Protein AF-A0A9E2YZN9-F1 (afdb_monomer_lite)

Radius of gyration: 17.0 Å; chains: 1; bounding box: 55×42×43 Å

Structure (mmCIF, N/CA/C/O backbone):
data_AF-A0A9E2YZN9-F1
#
_entry.id   AF-A0A9E2YZN9-F1
#
loop_
_atom_site.group_PDB
_atom_site.id
_atom_site.type_symbol
_atom_site.label_atom_id
_atom_site.label_alt_id
_atom_site.label_comp_id
_atom_site.label_asym_id
_atom_site.label_entity_id
_atom_site.label_seq_id
_atom_site.pdbx_PDB_ins_code
_atom_site.Cartn_x
_atom_site.Cartn_y
_atom_site.Cartn_z
_atom_site.occupancy
_atom_site.B_iso_or_equiv
_atom_site.auth_seq_id
_atom_site.auth_comp_id
_atom_site.auth_asym_id
_atom_site.auth_atom_id
_atom_site.pdbx_PDB_model_num
ATOM 1 N N . MET A 1 1 ? -18.393 22.600 5.096 1.00 36.03 1 MET A N 1
ATOM 2 C CA . MET A 1 1 ? -17.209 22.040 5.786 1.00 36.03 1 MET A CA 1
ATOM 3 C C . MET A 1 1 ? -16.579 21.022 4.845 1.00 36.03 1 MET A C 1
ATOM 5 O O . MET A 1 1 ? -17.160 19.967 4.646 1.00 36.03 1 MET A O 1
ATOM 9 N N . SER A 1 2 ? -15.498 21.392 4.151 1.00 37.88 2 SER A N 1
ATOM 10 C CA . SER A 1 2 ? -14.930 20.601 3.049 1.00 37.88 2 SER A CA 1
ATOM 11 C C . SER A 1 2 ? -13.826 19.683 3.579 1.00 37.88 2 SER A C 1
ATOM 13 O O . SER A 1 2 ? -12.729 20.144 3.877 1.00 37.88 2 SER A O 1
ATOM 15 N N . ALA A 1 3 ? -14.126 18.395 3.748 1.00 42.66 3 ALA A N 1
ATOM 16 C CA . ALA A 1 3 ? -13.189 17.370 4.215 1.00 42.66 3 ALA A CA 1
ATOM 17 C C . ALA A 1 3 ? -12.337 16.804 3.062 1.00 42.66 3 ALA A C 1
ATOM 19 O O . ALA A 1 3 ? -12.178 15.593 2.921 1.00 42.66 3 ALA A O 1
ATOM 20 N N . ALA A 1 4 ? -11.779 17.677 2.221 1.00 49.50 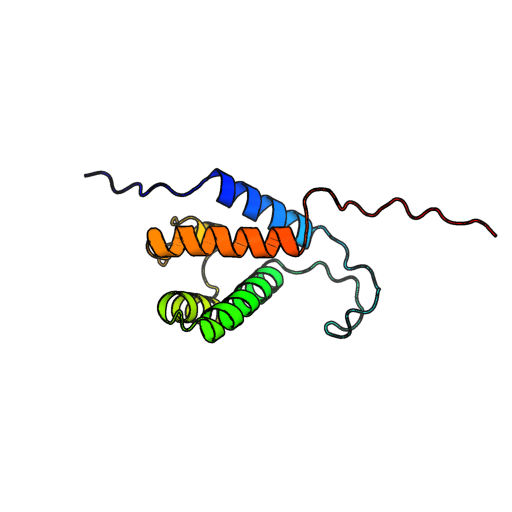4 ALA A N 1
ATOM 21 C CA . ALA A 1 4 ? -10.714 17.295 1.301 1.00 49.50 4 ALA A CA 1
ATOM 22 C C . ALA A 1 4 ? -9.411 17.217 2.107 1.00 49.50 4 ALA A C 1
ATOM 24 O O . ALA A 1 4 ? -8.592 18.130 2.089 1.00 49.50 4 ALA A O 1
ATOM 25 N 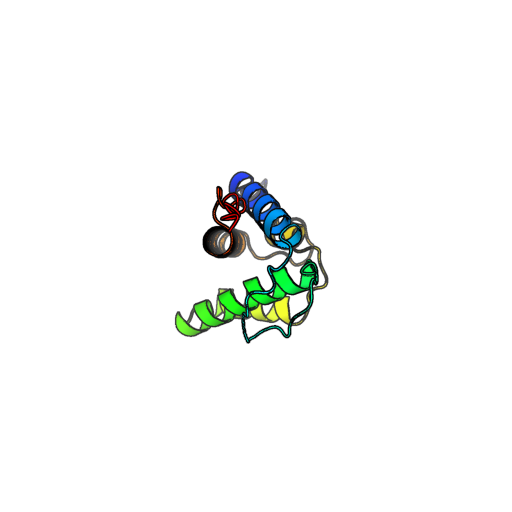N . ALA A 1 5 ? -9.271 16.161 2.911 1.00 55.03 5 ALA A N 1
ATOM 26 C CA . ALA A 1 5 ? -8.073 15.892 3.693 1.00 55.03 5 ALA A CA 1
ATOM 27 C C . ALA A 1 5 ? -6.917 15.500 2.757 1.00 55.03 5 ALA A C 1
ATOM 29 O O . ALA A 1 5 ? -6.675 14.318 2.511 1.00 55.03 5 ALA A O 1
ATOM 30 N N . ASP A 1 6 ? -6.293 16.538 2.200 1.00 67.62 6 ASP A N 1
ATOM 31 C CA . ASP A 1 6 ? -4.875 16.734 1.896 1.00 67.62 6 ASP A CA 1
ATOM 32 C C . ASP A 1 6 ? -4.061 15.437 1.792 1.00 67.62 6 ASP A C 1
ATOM 34 O O . ASP A 1 6 ? -3.314 15.039 2.695 1.00 67.62 6 ASP A O 1
ATOM 38 N N . ILE A 1 7 ? -4.278 14.718 0.694 1.00 73.62 7 ILE A N 1
ATOM 39 C CA . ILE A 1 7 ? -3.399 13.624 0.317 1.00 73.62 7 ILE A CA 1
ATOM 40 C C . ILE A 1 7 ? -2.120 14.212 -0.268 1.00 73.62 7 ILE A C 1
ATOM 42 O O . ILE A 1 7 ? -2.177 15.113 -1.102 1.00 73.62 7 ILE A O 1
ATOM 46 N N . ASP A 1 8 ? -0.970 13.679 0.142 1.00 87.38 8 ASP A N 1
ATOM 47 C CA . ASP A 1 8 ? 0.308 14.029 -0.470 1.00 87.38 8 ASP A CA 1
ATOM 48 C C . ASP A 1 8 ? 0.349 13.467 -1.902 1.00 87.38 8 ASP A C 1
ATOM 50 O O . ASP A 1 8 ? 0.731 12.321 -2.162 1.00 87.38 8 ASP A O 1
ATOM 54 N N . THR A 1 9 ? -0.124 14.278 -2.848 1.00 88.25 9 THR A N 1
ATOM 55 C CA . THR A 1 9 ? -0.198 13.918 -4.266 1.00 88.25 9 THR A CA 1
ATOM 56 C C . THR A 1 9 ? 1.179 13.671 -4.876 1.00 88.25 9 THR A C 1
ATOM 58 O O . THR A 1 9 ? 1.287 12.895 -5.829 1.00 88.25 9 THR A O 1
ATOM 61 N N . ASP A 1 10 ? 2.233 14.291 -4.335 1.00 92.06 10 ASP A N 1
ATOM 62 C CA . ASP A 1 10 ? 3.598 14.069 -4.806 1.00 92.06 10 ASP A CA 1
ATOM 63 C C . ASP A 1 10 ? 4.084 12.674 -4.411 1.00 92.06 10 ASP A C 1
ATOM 65 O O . ASP A 1 10 ? 4.505 11.895 -5.274 1.00 92.06 10 ASP A O 1
ATOM 69 N N . ALA A 1 11 ? 3.930 12.319 -3.134 1.00 91.25 11 ALA A N 1
ATOM 70 C CA . ALA A 1 11 ? 4.264 10.992 -2.635 1.00 91.25 11 ALA A CA 1
ATOM 71 C C . ALA A 1 11 ? 3.472 9.899 -3.368 1.00 91.25 11 ALA A C 1
ATOM 73 O O . ALA A 1 11 ? 4.050 8.893 -3.786 1.00 91.25 11 ALA A O 1
ATOM 74 N N . LEU A 1 12 ? 2.175 10.111 -3.624 1.00 92.75 12 LEU A N 1
ATOM 75 C CA . LEU A 1 12 ? 1.345 9.161 -4.375 1.00 92.75 12 LEU A CA 1
ATOM 76 C C . LEU A 1 12 ? 1.836 8.978 -5.820 1.00 92.75 12 LEU A C 1
ATOM 78 O O . LEU A 1 12 ? 1.906 7.855 -6.330 1.00 92.75 12 LEU A O 1
ATOM 82 N N . ARG A 1 13 ? 2.226 10.070 -6.485 1.00 93.69 13 ARG A N 1
ATOM 83 C CA . ARG A 1 13 ? 2.789 10.041 -7.842 1.00 93.69 13 ARG A CA 1
ATOM 84 C C . ARG A 1 13 ? 4.131 9.306 -7.882 1.00 93.69 13 ARG A C 1
ATOM 86 O O . ARG A 1 13 ? 4.362 8.517 -8.804 1.00 93.69 13 ARG A O 1
ATOM 93 N N . ARG A 1 14 ? 5.000 9.534 -6.893 1.00 93.38 14 ARG A N 1
ATOM 94 C CA . ARG A 1 14 ? 6.294 8.845 -6.749 1.00 93.38 14 ARG A CA 1
ATOM 95 C C . ARG A 1 14 ? 6.112 7.355 -6.489 1.00 93.38 14 ARG A C 1
ATOM 97 O O . ARG A 1 14 ? 6.758 6.555 -7.167 1.00 93.38 14 ARG A O 1
ATOM 104 N N . LEU A 1 15 ? 5.177 6.987 -5.612 1.00 93.19 15 LEU A N 1
ATOM 105 C CA . LEU A 1 15 ? 4.813 5.595 -5.353 1.00 93.19 15 LEU A CA 1
ATOM 106 C C . LEU A 1 15 ? 4.352 4.912 -6.647 1.00 93.19 15 LEU A C 1
ATOM 108 O O . LEU A 1 15 ? 4.892 3.876 -7.029 1.00 93.19 15 LEU A O 1
ATOM 112 N N . ALA A 1 16 ? 3.424 5.530 -7.384 1.00 92.31 16 ALA A N 1
ATOM 113 C CA . ALA A 1 16 ? 2.940 5.000 -8.658 1.00 92.31 16 ALA A CA 1
ATOM 114 C C . ALA A 1 16 ? 4.067 4.816 -9.692 1.00 92.31 16 ALA A C 1
ATOM 116 O O . ALA A 1 16 ? 4.094 3.823 -10.421 1.00 92.31 16 ALA A O 1
ATOM 117 N N . ALA A 1 17 ? 5.014 5.756 -9.762 1.00 90.88 17 ALA A N 1
ATOM 118 C CA . ALA A 1 17 ? 6.180 5.631 -10.631 1.00 90.88 17 ALA A CA 1
ATOM 119 C C . ALA A 1 17 ? 7.108 4.487 -10.194 1.00 90.88 17 ALA A C 1
ATOM 121 O O . ALA A 1 17 ? 7.580 3.739 -11.049 1.00 90.88 17 ALA A O 1
ATOM 122 N N . GLY A 1 18 ? 7.345 4.321 -8.892 1.00 88.75 18 GLY A N 1
ATOM 123 C CA . GLY A 1 18 ? 8.155 3.232 -8.348 1.00 88.75 18 GLY A CA 1
ATOM 124 C C . GLY A 1 18 ? 7.549 1.850 -8.592 1.00 88.75 18 GLY A C 1
ATOM 125 O O . GLY A 1 18 ? 8.249 0.962 -9.075 1.00 88.75 18 GLY A O 1
ATOM 126 N N . LEU A 1 19 ? 6.236 1.694 -8.401 1.00 88.50 19 LEU A N 1
ATOM 127 C CA . LEU A 1 19 ? 5.515 0.463 -8.748 1.00 88.50 19 LEU A CA 1
ATOM 128 C C . LEU A 1 19 ? 5.683 0.110 -10.232 1.00 88.50 19 LEU A C 1
ATOM 130 O O . LEU A 1 19 ? 6.004 -1.030 -10.562 1.00 88.50 19 LEU A O 1
ATOM 134 N N . ARG A 1 20 ? 5.540 1.092 -11.136 1.00 88.56 20 ARG A N 1
ATOM 135 C CA . ARG A 1 20 ? 5.771 0.878 -12.575 1.00 88.56 20 ARG A CA 1
ATOM 136 C C . ARG A 1 20 ? 7.204 0.440 -12.876 1.00 88.56 20 ARG A C 1
ATOM 138 O O . ARG A 1 20 ? 7.391 -0.430 -13.719 1.00 88.56 20 ARG A O 1
ATOM 145 N N . ARG A 1 21 ? 8.209 0.999 -12.190 1.00 85.44 21 ARG A N 1
ATOM 146 C CA . ARG A 1 21 ? 9.611 0.570 -12.352 1.00 85.44 21 ARG A CA 1
ATOM 147 C C . ARG A 1 21 ? 9.810 -0.881 -11.922 1.00 85.44 21 ARG A C 1
ATOM 149 O O . ARG A 1 21 ? 10.436 -1.636 -12.656 1.00 85.44 21 ARG A O 1
ATOM 156 N N . MET A 1 22 ? 9.239 -1.287 -10.790 1.00 82.81 22 MET A N 1
ATOM 157 C CA . MET A 1 22 ? 9.327 -2.674 -10.320 1.00 82.81 22 MET A CA 1
ATOM 158 C C . MET A 1 22 ? 8.626 -3.658 -11.267 1.00 82.81 22 MET A C 1
ATOM 160 O O . MET A 1 22 ? 9.153 -4.735 -11.516 1.00 82.81 22 MET A O 1
ATOM 164 N N . GLN A 1 23 ? 7.494 -3.272 -11.866 1.00 81.88 23 GLN A N 1
ATOM 165 C CA . GLN A 1 23 ? 6.808 -4.079 -12.890 1.00 81.88 23 GLN A CA 1
ATOM 166 C C . GLN A 1 23 ? 7.585 -4.163 -14.210 1.00 81.88 23 GLN A C 1
ATOM 168 O O . GLN A 1 23 ? 7.507 -5.165 -14.922 1.00 81.88 23 GLN A O 1
ATOM 173 N N . ALA A 1 24 ? 8.298 -3.092 -14.566 1.00 75.62 24 ALA A N 1
ATOM 174 C CA . ALA A 1 24 ? 9.067 -3.003 -15.802 1.00 75.62 24 ALA A CA 1
ATOM 175 C C . ALA A 1 24 ? 10.428 -3.707 -15.716 1.00 75.62 24 ALA A C 1
ATOM 177 O O . ALA A 1 24 ? 11.005 -4.019 -16.758 1.00 75.62 24 ALA A O 1
ATOM 178 N N . ARG A 1 25 ? 10.947 -3.958 -14.506 1.00 67.00 25 ARG A N 1
ATOM 179 C CA . ARG A 1 25 ? 12.218 -4.657 -14.312 1.00 67.00 25 ARG A CA 1
ATOM 180 C C . ARG A 1 25 ? 12.079 -6.124 -14.742 1.00 67.00 25 ARG A C 1
ATOM 182 O O . ARG A 1 25 ? 11.307 -6.861 -14.127 1.00 67.00 25 ARG A O 1
ATOM 189 N N . PRO A 1 26 ? 12.826 -6.588 -15.762 1.00 54.41 26 PRO A N 1
ATOM 190 C CA . PRO A 1 26 ? 13.027 -8.016 -15.928 1.00 54.41 26 PRO A CA 1
ATOM 191 C C . PRO A 1 26 ? 13.775 -8.499 -14.684 1.00 54.41 26 PRO A C 1
ATOM 193 O O . PRO A 1 26 ? 14.836 -7.964 -14.356 1.00 54.41 26 PRO A O 1
ATOM 196 N N . LEU A 1 27 ? 13.203 -9.463 -13.958 1.00 56.91 27 LEU A N 1
ATOM 197 C CA . LEU A 1 27 ? 13.913 -10.147 -12.883 1.00 56.91 27 LEU A CA 1
ATOM 198 C C . LEU A 1 27 ? 15.164 -10.769 -13.512 1.00 56.91 27 LEU A C 1
ATOM 200 O O . LEU A 1 27 ? 15.068 -11.738 -14.265 1.00 56.91 27 LEU A O 1
ATOM 204 N N . HIS A 1 28 ? 16.331 -10.159 -13.289 1.00 45.97 28 HIS A N 1
ATOM 205 C CA . HIS A 1 28 ? 17.589 -10.756 -13.711 1.00 45.97 28 HIS A CA 1
ATOM 206 C C . HIS A 1 28 ? 17.690 -12.120 -13.027 1.00 45.97 28 HIS A C 1
ATOM 208 O O . HIS A 1 28 ? 17.498 -12.218 -11.816 1.00 45.97 28 HIS A O 1
ATOM 214 N N . GLY A 1 29 ? 17.973 -13.160 -13.816 1.00 43.53 29 GLY A N 1
ATOM 215 C CA . GLY A 1 29 ? 18.197 -14.537 -13.371 1.00 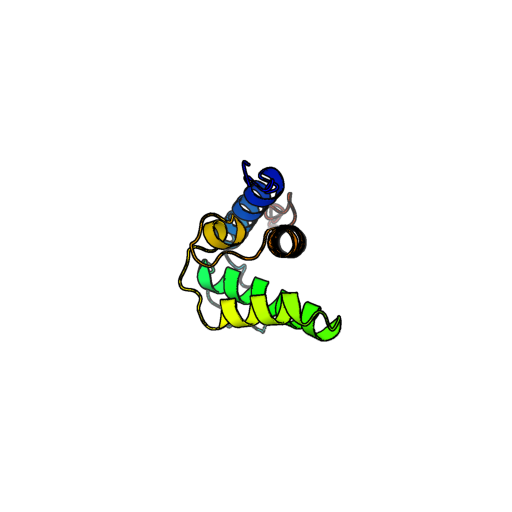43.53 29 GLY A CA 1
ATOM 216 C C . GLY A 1 29 ? 19.471 -14.697 -12.538 1.00 43.53 29 GLY A C 1
ATOM 217 O O . GLY A 1 29 ? 20.333 -15.500 -12.867 1.00 43.53 29 GLY A O 1
ATOM 218 N N . LEU A 1 30 ? 19.589 -13.924 -11.463 1.00 40.09 30 LEU A N 1
ATOM 219 C CA . LEU A 1 30 ? 20.576 -14.062 -10.406 1.00 40.09 30 LEU A CA 1
ATOM 220 C C . LEU A 1 30 ? 19.815 -14.352 -9.113 1.00 40.09 30 LEU A C 1
ATOM 222 O O . LEU A 1 30 ? 19.543 -13.467 -8.313 1.00 40.09 30 LEU A O 1
ATOM 226 N N . GLY A 1 31 ? 19.415 -15.618 -8.979 1.00 42.56 31 GLY A N 1
ATOM 227 C CA . GLY A 1 31 ? 19.356 -16.352 -7.716 1.00 42.56 31 GLY A CA 1
ATOM 228 C C . GLY A 1 31 ? 18.913 -15.619 -6.447 1.00 42.56 31 GLY A C 1
ATOM 229 O O . GLY A 1 31 ? 19.556 -15.798 -5.418 1.00 42.56 31 GLY A O 1
ATOM 230 N N . CYS A 1 32 ? 17.800 -14.880 -6.448 1.00 42.97 32 CYS A N 1
ATOM 231 C CA . CYS A 1 32 ? 17.029 -14.801 -5.208 1.00 42.97 32 CYS A CA 1
ATOM 232 C C . CYS A 1 32 ? 16.412 -16.187 -5.003 1.00 42.97 32 CYS A C 1
ATOM 234 O O . CYS A 1 32 ? 15.498 -16.571 -5.731 1.00 42.97 32 CYS A O 1
ATOM 236 N N . SER A 1 33 ? 16.943 -16.961 -4.051 1.00 44.06 33 SER A N 1
ATOM 237 C CA . SER A 1 33 ? 16.489 -18.333 -3.772 1.00 44.06 33 SER A CA 1
ATOM 238 C C . SER A 1 33 ? 15.005 -18.421 -3.391 1.00 44.06 33 SER A C 1
ATOM 240 O O . SER A 1 33 ? 14.439 -19.510 -3.407 1.00 44.06 33 SER A O 1
ATOM 242 N N . CYS A 1 34 ? 14.360 -17.289 -3.098 1.00 51.28 34 CYS A N 1
ATOM 243 C CA . CYS A 1 34 ? 12.947 -17.216 -2.743 1.00 51.28 34 CYS A CA 1
ATOM 244 C C . CYS A 1 34 ? 12.000 -17.465 -3.930 1.00 51.28 34 CYS A C 1
ATOM 246 O O . CYS A 1 34 ? 10.886 -17.934 -3.720 1.00 51.28 34 CYS A O 1
ATOM 248 N N . CYS A 1 35 ? 12.417 -17.182 -5.170 1.00 42.06 35 CYS A N 1
ATOM 249 C CA . CYS A 1 35 ? 11.525 -17.219 -6.331 1.00 42.06 35 CYS A CA 1
ATOM 250 C C . CYS A 1 35 ? 12.189 -17.983 -7.479 1.00 42.06 35 CYS A C 1
ATOM 252 O O . CYS A 1 35 ? 12.952 -17.409 -8.255 1.00 42.06 35 CYS A O 1
ATOM 254 N N . GLY A 1 36 ? 11.911 -19.289 -7.553 1.00 41.69 36 GLY A N 1
ATOM 255 C CA . GLY A 1 36 ? 12.409 -20.210 -8.578 1.00 41.69 36 GLY A CA 1
ATOM 256 C C . GLY A 1 36 ? 12.466 -19.589 -9.978 1.00 41.69 36 GLY A C 1
ATOM 257 O O . GLY A 1 36 ? 11.518 -18.951 -10.436 1.00 41.69 36 GLY A O 1
ATOM 258 N N . GLY A 1 37 ? 13.621 -19.756 -10.624 1.00 40.06 37 GLY A N 1
ATOM 259 C CA . GLY A 1 37 ? 14.025 -19.048 -11.833 1.00 40.06 37 GLY A CA 1
ATOM 260 C C . GLY A 1 37 ? 13.003 -19.091 -12.968 1.00 40.06 37 GLY A C 1
ATOM 261 O O . GLY A 1 37 ? 12.722 -20.136 -13.547 1.00 40.06 37 GLY A O 1
ATOM 262 N N . GLY A 1 38 ? 12.525 -17.908 -13.334 1.00 42.09 38 GLY A N 1
ATOM 263 C CA . GLY A 1 38 ? 11.795 -17.637 -14.561 1.00 42.09 38 GLY A CA 1
ATOM 264 C C . GLY A 1 38 ? 11.781 -16.133 -14.818 1.00 42.09 38 GLY A C 1
ATOM 265 O O . GLY A 1 38 ? 11.680 -15.341 -13.883 1.00 42.09 38 GLY A O 1
ATOM 266 N N . LEU A 1 39 ? 11.882 -15.725 -16.085 1.00 47.62 39 LEU A N 1
ATOM 267 C CA . LEU A 1 39 ? 11.699 -14.335 -16.519 1.00 47.62 39 LEU A CA 1
ATOM 268 C C . LEU A 1 39 ? 10.215 -13.957 -16.403 1.00 47.62 39 LEU A C 1
ATOM 270 O O . LEU A 1 39 ? 9.506 -13.833 -17.400 1.00 47.62 39 LEU A O 1
ATOM 274 N N . VAL A 1 40 ? 9.714 -13.824 -15.179 1.00 51.97 40 VAL A N 1
ATOM 275 C CA . VAL A 1 40 ? 8.324 -13.450 -14.927 1.00 51.97 40 VAL A CA 1
ATOM 276 C C . VAL A 1 40 ? 8.297 -11.967 -14.595 1.00 51.97 40 VAL A C 1
ATOM 278 O O . VAL A 1 40 ? 8.883 -11.525 -13.611 1.00 51.97 40 VAL A O 1
ATOM 281 N N . ARG A 1 41 ? 7.613 -11.171 -15.425 1.00 58.53 41 ARG A N 1
ATOM 282 C CA . ARG A 1 41 ? 7.238 -9.809 -15.030 1.00 58.53 41 ARG A CA 1
ATOM 283 C C . ARG A 1 41 ? 6.388 -9.912 -13.767 1.00 58.53 41 ARG A C 1
ATOM 285 O O . ARG A 1 41 ? 5.356 -10.587 -13.786 1.00 58.53 41 ARG A O 1
ATOM 292 N N . LEU A 1 42 ? 6.811 -9.257 -12.689 1.00 66.88 42 LEU A N 1
ATOM 293 C CA . LEU A 1 42 ? 6.058 -9.244 -11.440 1.00 66.88 42 LEU A CA 1
ATOM 294 C C . LEU A 1 42 ? 4.667 -8.653 -11.691 1.00 66.88 42 LEU A C 1
ATOM 296 O O . LEU A 1 42 ? 4.525 -7.531 -12.186 1.00 66.88 42 LEU A O 1
ATOM 300 N N 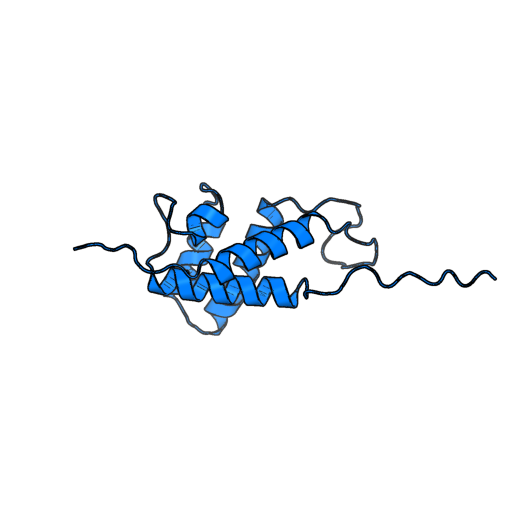. ARG A 1 43 ? 3.624 -9.426 -11.376 1.00 79.56 43 ARG A N 1
ATOM 301 C CA . ARG A 1 43 ? 2.241 -8.951 -11.476 1.00 79.56 43 ARG A CA 1
ATOM 302 C C . ARG A 1 43 ? 2.024 -7.861 -10.430 1.00 79.56 43 ARG A C 1
ATOM 304 O O . ARG A 1 43 ? 2.526 -7.966 -9.316 1.00 79.56 43 ARG A O 1
ATOM 311 N N . ALA A 1 44 ? 1.229 -6.845 -10.766 1.00 80.69 44 ALA A N 1
ATOM 312 C CA . ALA A 1 44 ? 0.930 -5.737 -9.856 1.00 80.69 44 ALA A CA 1
ATOM 313 C C . ALA A 1 44 ? 0.422 -6.211 -8.481 1.00 80.69 44 ALA A C 1
ATOM 315 O O . ALA A 1 44 ? 0.856 -5.686 -7.464 1.00 80.69 44 ALA A O 1
ATOM 316 N N . ALA A 1 45 ? -0.428 -7.243 -8.468 1.00 84.62 45 ALA A N 1
ATOM 317 C CA . ALA A 1 45 ? -0.950 -7.852 -7.245 1.00 84.62 45 ALA A CA 1
ATOM 318 C C . ALA A 1 45 ? 0.136 -8.527 -6.386 1.00 84.62 45 ALA A C 1
ATOM 320 O O . ALA A 1 45 ? 0.052 -8.482 -5.167 1.00 84.62 45 ALA A O 1
ATOM 321 N N . THR A 1 46 ? 1.166 -9.118 -7.003 1.00 86.00 46 THR A N 1
ATOM 322 C CA . THR A 1 46 ? 2.297 -9.716 -6.273 1.00 86.00 46 THR A CA 1
ATOM 323 C C . THR A 1 46 ? 3.122 -8.632 -5.591 1.00 86.00 46 THR A C 1
ATOM 325 O O . THR A 1 46 ? 3.382 -8.725 -4.404 1.00 86.00 46 THR A O 1
ATOM 328 N N . ILE A 1 47 ? 3.445 -7.555 -6.313 1.00 87.19 47 ILE A N 1
ATOM 329 C CA . ILE A 1 47 ? 4.192 -6.417 -5.754 1.00 87.19 47 ILE A CA 1
ATOM 330 C C . ILE A 1 47 ? 3.422 -5.772 -4.600 1.00 87.19 47 ILE A C 1
ATOM 332 O O . ILE A 1 47 ? 4.010 -5.414 -3.586 1.00 87.19 47 ILE A O 1
ATOM 336 N N . GLU A 1 48 ? 2.109 -5.603 -4.758 1.00 90.56 48 GLU A N 1
ATOM 337 C CA . GLU A 1 48 ? 1.253 -5.109 -3.684 1.00 90.56 48 GLU A CA 1
ATOM 338 C C . GLU A 1 48 ? 1.318 -6.019 -2.452 1.00 90.56 48 GLU A C 1
ATOM 340 O O . GLU A 1 48 ? 1.576 -5.523 -1.357 1.00 90.56 48 GLU A O 1
ATOM 345 N N . ALA A 1 49 ? 1.120 -7.328 -2.630 1.00 90.69 49 ALA A N 1
ATOM 346 C CA . ALA A 1 49 ? 1.153 -8.289 -1.533 1.00 90.69 49 ALA A CA 1
ATOM 347 C C . ALA A 1 49 ? 2.519 -8.314 -0.832 1.00 90.69 49 ALA A C 1
ATOM 349 O O . ALA A 1 49 ? 2.564 -8.303 0.393 1.00 90.69 49 ALA A O 1
ATOM 350 N N . ASP A 1 50 ? 3.621 -8.264 -1.584 1.00 90.44 50 ASP A N 1
ATOM 351 C CA . ASP A 1 50 ? 4.977 -8.247 -1.028 1.00 90.44 50 ASP A CA 1
ATOM 352 C C . ASP A 1 50 ? 5.236 -6.975 -0.204 1.00 90.44 50 ASP A C 1
ATOM 354 O O . ASP A 1 50 ? 5.764 -7.038 0.908 1.00 90.44 50 ASP A O 1
ATOM 358 N N . LEU A 1 51 ? 4.834 -5.806 -0.720 1.00 91.56 51 LEU A N 1
ATOM 359 C CA . LEU A 1 51 ? 4.978 -4.534 -0.007 1.00 91.56 51 LEU A CA 1
ATOM 360 C C . LEU A 1 51 ? 4.141 -4.504 1.272 1.00 91.56 51 LEU A C 1
ATOM 362 O O . LEU A 1 51 ? 4.623 -4.059 2.312 1.00 91.56 51 LEU A O 1
ATOM 366 N N . LEU A 1 52 ? 2.893 -4.965 1.198 1.00 94.38 52 LEU A N 1
ATOM 367 C CA . LEU A 1 52 ? 2.007 -5.025 2.353 1.00 94.38 52 LEU A CA 1
ATOM 368 C C . LEU A 1 52 ? 2.496 -6.057 3.374 1.00 94.38 52 LEU A C 1
ATOM 370 O O . LEU A 1 52 ? 2.545 -5.735 4.553 1.00 94.38 52 LEU A O 1
ATOM 374 N N . GLY A 1 53 ? 2.953 -7.236 2.949 1.00 93.25 53 GLY A N 1
ATOM 375 C CA . GLY A 1 53 ? 3.517 -8.250 3.843 1.00 93.25 53 GLY A CA 1
ATOM 376 C C . GLY A 1 53 ? 4.760 -7.755 4.587 1.00 93.25 53 GLY A C 1
ATOM 377 O O . GLY A 1 53 ? 4.887 -7.958 5.794 1.00 93.25 53 GLY A O 1
ATOM 378 N N . LEU A 1 54 ? 5.643 -7.014 3.905 1.00 92.88 54 LEU A N 1
ATOM 379 C CA . LEU A 1 54 ? 6.785 -6.354 4.546 1.00 92.88 54 LEU A CA 1
ATOM 380 C C . LEU A 1 54 ? 6.341 -5.354 5.626 1.00 92.88 54 LEU A C 1
ATOM 382 O O . LEU A 1 54 ? 6.951 -5.276 6.694 1.00 92.88 54 LEU A O 1
ATOM 386 N N . LEU A 1 55 ? 5.303 -4.562 5.347 1.00 94.38 55 LEU A N 1
ATOM 387 C CA . LEU A 1 55 ? 4.784 -3.589 6.305 1.00 94.38 55 LEU A CA 1
ATOM 388 C C . LEU A 1 55 ? 4.038 -4.254 7.466 1.00 94.38 55 LEU A C 1
ATOM 390 O O . LEU A 1 55 ? 4.211 -3.807 8.594 1.00 94.38 55 LEU A O 1
ATOM 394 N N . ALA A 1 56 ? 3.285 -5.330 7.228 1.00 94.12 56 ALA A N 1
ATOM 395 C CA . ALA A 1 56 ? 2.619 -6.104 8.275 1.00 94.12 56 ALA A CA 1
ATOM 396 C C . ALA A 1 56 ? 3.629 -6.633 9.301 1.00 94.12 56 ALA A C 1
ATOM 398 O O . ALA A 1 56 ? 3.470 -6.398 10.497 1.00 94.12 56 ALA A O 1
ATOM 399 N N . LEU A 1 57 ? 4.730 -7.231 8.825 1.00 92.19 57 LEU A N 1
ATOM 400 C CA . LEU A 1 57 ? 5.841 -7.669 9.675 1.00 92.19 57 LEU A CA 1
ATOM 401 C C . LEU A 1 57 ? 6.398 -6.510 10.515 1.00 92.19 57 LEU A C 1
ATOM 403 O O . LEU A 1 57 ? 6.473 -6.610 11.738 1.00 92.19 57 LEU A O 1
ATOM 407 N N . ARG A 1 58 ? 6.711 -5.376 9.875 1.00 93.88 58 ARG A N 1
ATOM 408 C CA . ARG A 1 58 ? 7.257 -4.192 10.558 1.00 93.88 58 ARG A CA 1
ATOM 409 C C . ARG A 1 58 ? 6.298 -3.620 11.605 1.00 93.88 58 ARG A C 1
ATOM 411 O O . ARG A 1 58 ? 6.732 -3.246 12.692 1.00 93.88 58 ARG A O 1
ATOM 418 N N . TYR A 1 59 ? 5.013 -3.501 11.282 1.00 95.25 59 TYR A N 1
ATOM 419 C CA . TYR A 1 59 ? 4.013 -2.966 12.206 1.00 95.25 59 TYR A CA 1
ATOM 420 C C . TYR A 1 59 ? 3.732 -3.936 13.357 1.00 95.25 59 TYR A C 1
ATOM 422 O O . TYR A 1 59 ? 3.536 -3.489 14.487 1.00 95.25 59 TYR A O 1
ATOM 430 N N . GLY A 1 60 ? 3.789 -5.247 13.102 1.00 91.50 60 GLY A N 1
ATOM 431 C CA . GLY A 1 60 ? 3.741 -6.279 14.133 1.00 91.50 60 GLY A CA 1
ATOM 432 C C . GLY A 1 60 ? 4.893 -6.168 15.131 1.00 91.50 60 GLY A C 1
ATOM 433 O O . GLY A 1 60 ? 4.650 -6.146 16.335 1.00 91.50 60 GLY A O 1
ATOM 434 N N . GLU A 1 61 ? 6.128 -6.017 14.649 1.00 91.75 61 GLU A N 1
ATOM 435 C CA . GLU A 1 61 ? 7.318 -5.826 15.493 1.00 91.75 61 GLU A CA 1
ATOM 436 C C . GLU A 1 61 ? 7.276 -4.517 16.296 1.00 91.75 61 GLU A C 1
ATOM 438 O O . GLU A 1 61 ? 7.676 -4.483 17.458 1.00 91.75 61 GLU A O 1
ATOM 443 N N . ALA A 1 62 ? 6.761 -3.442 15.695 1.00 86.88 62 ALA A N 1
ATOM 444 C CA . ALA A 1 62 ? 6.616 -2.138 16.341 1.00 86.88 62 ALA A CA 1
ATOM 445 C C . ALA A 1 62 ? 5.405 -2.039 17.293 1.00 86.88 62 ALA A C 1
ATOM 447 O O . ALA A 1 62 ? 5.204 -0.989 17.903 1.00 86.88 62 ALA A O 1
ATOM 448 N N . ALA A 1 63 ? 4.597 -3.101 17.410 1.00 88.75 63 ALA A N 1
ATOM 449 C CA . ALA A 1 63 ? 3.331 -3.129 18.145 1.00 88.75 63 ALA A CA 1
ATOM 450 C C . ALA A 1 63 ? 2.308 -2.054 17.703 1.00 88.75 63 ALA A C 1
ATOM 452 O O . ALA A 1 63 ? 1.452 -1.640 18.488 1.00 88.75 63 ALA A O 1
ATOM 453 N N . ASP A 1 64 ? 2.351 -1.624 16.436 1.00 91.06 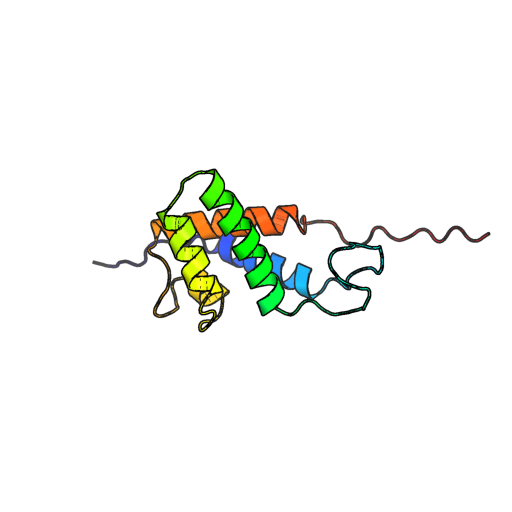64 ASP A N 1
ATOM 454 C CA . ASP A 1 64 ? 1.357 -0.716 15.850 1.00 91.06 64 ASP A CA 1
ATOM 455 C C . ASP A 1 64 ? 0.145 -1.516 15.353 1.00 91.06 64 ASP A C 1
ATOM 457 O O . ASP A 1 64 ? 0.019 -1.859 14.176 1.00 91.06 64 ASP A O 1
ATOM 461 N N . SER A 1 65 ? -0.748 -1.857 16.284 1.00 91.06 65 SER A N 1
ATOM 462 C CA . SER A 1 65 ? -1.900 -2.727 16.018 1.00 91.06 65 SER A CA 1
ATOM 463 C C . SER A 1 65 ? -2.891 -2.151 15.003 1.00 91.06 65 SER A C 1
ATOM 465 O O . SER A 1 65 ? -3.573 -2.912 14.319 1.00 91.06 65 SER A O 1
ATOM 467 N N . VAL A 1 66 ? -2.959 -0.823 14.872 1.00 94.31 66 VAL A N 1
ATOM 468 C CA . VAL A 1 66 ? -3.906 -0.151 13.975 1.00 94.31 66 VAL A CA 1
ATOM 469 C C . VAL A 1 66 ? -3.444 -0.255 12.524 1.00 94.31 66 VAL A C 1
ATOM 471 O O . VAL A 1 66 ? -4.227 -0.662 11.666 1.00 94.31 66 VAL A O 1
ATOM 474 N N . LEU A 1 67 ? -2.184 0.086 12.229 1.00 93.69 67 LEU A N 1
ATOM 475 C CA . LEU A 1 67 ? -1.651 -0.063 10.871 1.00 93.69 67 LEU A CA 1
ATOM 476 C C . LEU A 1 67 ? -1.455 -1.534 10.499 1.00 93.69 67 LEU A C 1
ATOM 478 O O . LEU A 1 67 ? -1.715 -1.899 9.354 1.00 93.69 67 LEU A O 1
ATOM 482 N N . HIS A 1 68 ? -1.068 -2.377 11.459 1.00 95.12 68 HIS A N 1
ATOM 483 C CA . HIS A 1 68 ? -0.974 -3.818 11.249 1.00 95.12 68 HIS A CA 1
ATOM 484 C C . HIS A 1 68 ? -2.333 -4.406 10.836 1.00 95.12 68 HIS A C 1
ATOM 486 O O . HIS A 1 68 ? -2.424 -5.014 9.771 1.00 95.12 68 HIS A O 1
ATOM 492 N N . GLY A 1 69 ? -3.403 -4.154 11.601 1.00 93.50 69 GLY A N 1
ATOM 493 C CA . GLY A 1 69 ? -4.743 -4.649 11.268 1.00 93.50 69 GLY A CA 1
ATOM 494 C C . GLY A 1 69 ? -5.230 -4.167 9.900 1.00 93.50 69 GLY A C 1
ATOM 495 O O . GLY A 1 69 ? -5.720 -4.956 9.100 1.00 93.50 69 GLY A O 1
ATOM 496 N N . LEU A 1 70 ? -5.002 -2.891 9.581 1.00 93.62 70 LEU A N 1
ATOM 497 C CA . LEU A 1 70 ? -5.382 -2.315 8.291 1.00 93.62 70 LEU A CA 1
ATOM 498 C C . LEU A 1 70 ? -4.668 -2.976 7.096 1.00 93.62 70 LEU A C 1
ATOM 500 O O . LEU A 1 70 ? -5.265 -3.169 6.035 1.00 93.62 70 LEU A O 1
ATOM 504 N N . VAL A 1 71 ? -3.383 -3.300 7.246 1.00 94.38 71 VAL A N 1
ATOM 505 C CA . VAL A 1 71 ? -2.601 -3.977 6.203 1.00 94.38 71 VAL A CA 1
ATOM 506 C C . VAL A 1 71 ? -3.026 -5.438 6.051 1.00 94.38 71 VAL A C 1
ATOM 508 O O . VAL A 1 71 ? -3.200 -5.894 4.921 1.00 94.38 71 VAL A O 1
ATOM 511 N N . GLU A 1 72 ? -3.252 -6.150 7.154 1.00 94.44 72 GLU A N 1
ATOM 512 C CA . GLU A 1 72 ? -3.732 -7.540 7.151 1.00 94.44 72 GLU A CA 1
ATOM 513 C C . GLU A 1 72 ? -5.123 -7.666 6.516 1.00 94.44 72 GLU A C 1
ATOM 515 O O . GLU A 1 72 ? -5.345 -8.517 5.653 1.00 94.44 72 GLU A O 1
ATOM 520 N N . GLU A 1 73 ? -6.048 -6.761 6.843 1.00 92.94 73 GLU A N 1
ATOM 5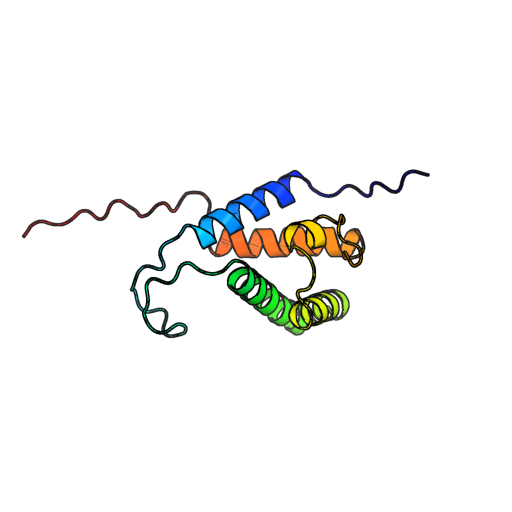21 C CA . GLU A 1 73 ? -7.366 -6.698 6.199 1.00 92.94 73 GLU A CA 1
ATOM 522 C C . GLU A 1 73 ? -7.247 -6.498 4.683 1.00 92.94 73 GLU A C 1
ATOM 524 O O . GLU A 1 73 ? -7.957 -7.136 3.896 1.00 92.94 73 GLU A O 1
ATOM 529 N N . ARG A 1 74 ? -6.321 -5.634 4.248 1.00 93.12 74 ARG A N 1
ATOM 530 C CA . ARG A 1 74 ? -6.069 -5.401 2.825 1.00 93.12 74 ARG A CA 1
ATOM 531 C C . ARG A 1 74 ? -5.489 -6.636 2.133 1.00 93.12 74 ARG A C 1
ATOM 533 O O . ARG A 1 74 ? -5.919 -6.944 1.021 1.00 93.12 74 ARG A O 1
ATOM 540 N N . LEU A 1 75 ? -4.541 -7.321 2.770 1.00 92.19 75 LEU A N 1
ATOM 541 C CA . LEU A 1 75 ? -3.942 -8.561 2.268 1.00 92.19 75 LEU A CA 1
ATOM 542 C C . LEU A 1 75 ? -4.988 -9.671 2.118 1.00 92.19 75 LEU A C 1
ATOM 544 O O . LEU A 1 75 ? -4.998 -10.369 1.104 1.00 92.19 75 LEU A O 1
ATOM 548 N N . ALA A 1 76 ? -5.899 -9.795 3.084 1.00 92.06 76 ALA A N 1
ATOM 549 C CA . ALA A 1 76 ? -6.975 -10.780 3.053 1.00 92.06 76 ALA A CA 1
ATOM 550 C C . ALA A 1 76 ? -8.018 -10.501 1.953 1.00 92.06 76 ALA A C 1
ATOM 552 O O . ALA A 1 76 ? -8.628 -11.436 1.430 1.00 92.06 76 ALA A O 1
ATOM 553 N N . ALA A 1 77 ? -8.228 -9.232 1.582 1.00 88.62 77 ALA A N 1
ATOM 554 C CA . ALA A 1 77 ? -9.242 -8.834 0.608 1.00 88.62 77 ALA A CA 1
ATOM 555 C C . ALA A 1 77 ? -8.758 -7.725 -0.357 1.00 88.62 77 ALA A C 1
ATOM 557 O O . ALA A 1 77 ? -9.187 -6.570 -0.247 1.00 88.62 77 ALA A O 1
ATOM 558 N N . PRO A 1 78 ? -7.949 -8.046 -1.385 1.00 82.50 78 PRO A N 1
ATOM 559 C CA . PRO A 1 78 ? -7.456 -7.075 -2.366 1.00 82.50 78 PRO A CA 1
ATOM 560 C C . PRO A 1 78 ? -8.507 -6.780 -3.457 1.00 82.50 78 PRO A C 1
ATOM 562 O O . PRO A 1 78 ? -8.342 -7.117 -4.626 1.00 82.50 78 PRO A O 1
ATOM 565 N N . HIS A 1 79 ? -9.631 -6.165 -3.083 1.00 77.94 79 HIS A N 1
ATOM 566 C CA . HIS A 1 79 ? -10.800 -5.993 -3.964 1.00 77.94 79 HIS A CA 1
ATOM 567 C C . HIS A 1 79 ? -10.882 -4.618 -4.659 1.00 77.94 79 HIS A C 1
ATOM 569 O O . HIS A 1 79 ? -11.709 -4.416 -5.544 1.00 77.94 79 HIS A O 1
ATOM 575 N N . GLN A 1 80 ? -10.029 -3.661 -4.282 1.00 84.50 80 GLN A N 1
ATOM 576 C CA . GLN A 1 80 ? -10.010 -2.298 -4.848 1.00 84.50 80 GLN A CA 1
ATOM 577 C C . GLN A 1 80 ? -8.664 -2.009 -5.521 1.00 84.50 80 GLN A C 1
ATOM 579 O O . GLN A 1 80 ? -7.665 -2.577 -5.093 1.00 84.50 80 GLN A O 1
ATOM 584 N N . PRO A 1 81 ? -8.568 -1.107 -6.511 1.00 90.81 81 PRO A N 1
ATOM 585 C CA . PRO A 1 81 ? -7.276 -0.717 -7.071 1.00 90.81 81 PRO A CA 1
ATOM 586 C C . PRO A 1 81 ? -6.357 -0.113 -6.001 1.00 90.81 81 PRO A C 1
ATOM 588 O O . PRO A 1 81 ? -6.744 0.828 -5.309 1.00 90.81 81 PRO A O 1
ATOM 591 N N . PHE A 1 82 ? -5.127 -0.618 -5.892 1.00 91.25 82 PHE A N 1
ATOM 592 C CA . PHE A 1 82 ? -4.190 -0.261 -4.820 1.00 91.25 82 PHE A CA 1
ATOM 593 C C . PHE A 1 82 ? -3.958 1.248 -4.670 1.00 91.25 82 PHE A C 1
ATOM 595 O O . PHE A 1 82 ? -4.105 1.806 -3.585 1.00 91.25 82 PHE A O 1
ATOM 602 N N . LEU A 1 83 ? -3.671 1.941 -5.777 1.00 92.06 83 LEU A N 1
ATOM 603 C CA . LEU A 1 83 ? -3.438 3.389 -5.761 1.00 92.06 83 LEU A CA 1
ATOM 604 C C . LEU A 1 83 ? -4.704 4.200 -5.463 1.00 92.06 83 LEU A C 1
ATOM 606 O O . LEU A 1 83 ? -4.590 5.298 -4.935 1.00 92.06 83 LEU A O 1
ATOM 610 N N . ALA A 1 84 ? -5.897 3.683 -5.770 1.00 91.06 84 ALA A N 1
ATOM 611 C CA . ALA A 1 84 ? -7.154 4.335 -5.393 1.00 91.06 84 ALA A CA 1
ATOM 612 C C . ALA A 1 84 ? -7.433 4.166 -3.891 1.00 91.06 84 ALA A C 1
ATOM 614 O O . ALA A 1 84 ? -7.891 5.096 -3.227 1.00 91.06 84 ALA A O 1
ATOM 615 N N . TRP A 1 85 ? -7.096 2.996 -3.342 1.00 92.38 85 TRP A N 1
ATOM 616 C CA . TRP A 1 85 ? -7.204 2.697 -1.917 1.00 92.38 85 TRP A CA 1
ATOM 617 C C . TRP A 1 85 ? -6.255 3.569 -1.080 1.00 92.38 85 TRP A C 1
ATOM 619 O O . TRP A 1 85 ? -6.713 4.320 -0.220 1.00 92.38 85 TRP A O 1
ATOM 629 N N . ILE A 1 86 ? -4.958 3.593 -1.413 1.00 91.25 86 ILE A N 1
ATOM 630 C CA . ILE A 1 86 ? -3.982 4.519 -0.803 1.00 91.25 86 ILE A CA 1
ATOM 631 C C . ILE A 1 86 ? -4.304 5.982 -1.140 1.00 91.25 86 ILE A C 1
ATOM 633 O O . ILE A 1 86 ? -4.012 6.883 -0.360 1.00 91.25 86 ILE A O 1
ATOM 637 N N . GLY A 1 87 ? -4.936 6.222 -2.289 1.00 89.88 87 GLY A N 1
ATOM 638 C CA . GLY A 1 87 ? -5.365 7.531 -2.773 1.00 89.88 87 GLY A CA 1
ATOM 639 C C . GLY A 1 87 ? -6.543 8.141 -2.011 1.00 89.88 87 GLY A C 1
ATOM 640 O O . GLY A 1 87 ? -6.814 9.331 -2.154 1.00 89.88 87 GLY A O 1
ATOM 641 N N . GLY A 1 88 ? -7.266 7.354 -1.210 1.00 88.31 88 GLY A N 1
ATOM 642 C CA . GLY A 1 88 ? -8.469 7.835 -0.530 1.00 88.31 88 GLY A CA 1
ATOM 643 C C . GLY A 1 88 ? -9.700 7.936 -1.433 1.00 88.31 88 GLY A C 1
ATOM 644 O O . GLY A 1 88 ? -10.716 8.460 -0.994 1.00 88.31 88 GLY A O 1
ATOM 645 N N . THR A 1 89 ? -9.620 7.469 -2.682 1.00 86.31 89 THR A N 1
ATOM 646 C CA . THR A 1 89 ? -10.720 7.548 -3.659 1.00 86.31 89 THR A CA 1
ATOM 647 C C . THR A 1 89 ? -11.552 6.273 -3.725 1.00 86.31 89 THR A C 1
ATOM 649 O O . THR A 1 89 ? -12.594 6.251 -4.377 1.00 86.31 89 THR A O 1
ATOM 652 N N . ALA A 1 90 ? -11.110 5.208 -3.058 1.00 85.62 90 ALA A N 1
ATOM 653 C CA . ALA A 1 90 ? -11.840 3.954 -2.988 1.00 85.62 90 ALA A CA 1
ATOM 654 C C . ALA A 1 90 ? -12.804 3.913 -1.786 1.00 85.62 90 ALA A C 1
ATOM 656 O O . ALA A 1 90 ? -12.565 4.550 -0.761 1.00 85.62 90 ALA A O 1
ATOM 657 N N . ALA A 1 91 ? -13.892 3.145 -1.906 1.00 80.25 91 ALA A N 1
ATOM 658 C CA . ALA A 1 91 ? -14.987 3.131 -0.928 1.00 80.25 91 ALA A CA 1
ATOM 659 C C . ALA A 1 91 ? -14.565 2.686 0.486 1.00 80.25 91 ALA A C 1
ATOM 661 O O . ALA A 1 91 ? -15.151 3.140 1.463 1.00 80.25 91 ALA A O 1
ATOM 662 N N . CYS A 1 92 ? -13.534 1.841 0.597 1.00 84.38 92 CYS A N 1
ATOM 663 C CA . CYS A 1 92 ? -13.003 1.351 1.877 1.00 84.38 92 CYS A CA 1
ATOM 664 C C . CYS A 1 92 ? -11.571 1.851 2.112 1.00 84.38 92 CYS A C 1
ATOM 666 O O . CYS A 1 92 ? -10.709 1.110 2.585 1.00 84.38 92 CYS A O 1
ATOM 668 N N . ALA A 1 93 ? -11.281 3.085 1.695 1.00 86.62 93 ALA A N 1
ATOM 669 C CA . ALA A 1 93 ? -9.957 3.657 1.871 1.00 86.62 93 ALA A CA 1
ATOM 670 C C . ALA A 1 93 ? -9.629 3.915 3.356 1.00 86.62 93 ALA A C 1
ATOM 672 O O . ALA A 1 93 ? -10.526 4.246 4.137 1.00 86.62 93 ALA A O 1
ATOM 673 N N . PRO A 1 94 ? -8.344 3.842 3.750 1.00 87.38 94 PRO A N 1
ATOM 674 C CA . PRO A 1 94 ? -7.932 4.105 5.122 1.00 87.38 94 PRO A CA 1
ATOM 675 C C . PRO A 1 94 ? -8.291 5.532 5.567 1.00 87.38 94 PRO A C 1
ATOM 677 O O . PRO A 1 94 ? -8.250 6.461 4.741 1.00 87.38 94 PRO A O 1
ATOM 680 N N . PRO A 1 95 ? -8.546 5.753 6.871 1.00 89.31 95 PRO A N 1
ATOM 681 C CA . PRO A 1 95 ? -8.664 7.090 7.445 1.00 89.31 95 PRO A CA 1
ATOM 682 C C . PRO A 1 95 ? -7.460 7.972 7.087 1.00 89.31 95 PRO A C 1
ATOM 684 O O . PRO A 1 95 ? -6.326 7.498 7.054 1.00 89.31 95 PRO A O 1
ATOM 687 N N . ALA A 1 96 ? -7.685 9.270 6.854 1.00 87.25 96 ALA A N 1
ATOM 688 C CA . ALA A 1 96 ? -6.663 10.200 6.355 1.00 87.25 96 ALA A CA 1
ATOM 689 C C . ALA A 1 96 ? -5.292 10.164 7.077 1.00 87.25 96 ALA A C 1
ATOM 691 O O . ALA A 1 96 ? -4.281 10.111 6.371 1.00 87.25 96 ALA A O 1
ATOM 692 N N . PRO A 1 97 ? -5.198 10.153 8.427 1.00 87.75 97 PRO A N 1
ATOM 693 C CA . PRO A 1 97 ? -3.896 10.108 9.099 1.00 87.75 97 PRO A CA 1
ATOM 694 C C . PRO A 1 97 ? -3.157 8.781 8.871 1.00 87.75 97 PRO A C 1
ATOM 696 O O . PRO A 1 97 ? -1.964 8.788 8.566 1.00 87.75 97 PRO A O 1
ATOM 699 N N . LEU A 1 98 ? -3.873 7.653 8.935 1.00 90.94 98 LEU A N 1
ATOM 700 C CA . LEU A 1 98 ? -3.311 6.323 8.680 1.00 90.94 98 LEU A CA 1
ATOM 701 C C . LEU A 1 98 ? -2.885 6.184 7.219 1.00 90.94 98 LEU A C 1
ATOM 703 O O . LEU A 1 98 ? -1.803 5.686 6.930 1.00 90.94 98 LEU A O 1
ATOM 707 N N . ARG A 1 99 ? -3.696 6.710 6.297 1.00 91.50 99 ARG A N 1
ATOM 708 C CA . ARG A 1 99 ? -3.412 6.730 4.861 1.00 91.50 99 ARG A CA 1
ATOM 709 C C . ARG A 1 99 ? -2.128 7.483 4.536 1.00 91.50 99 ARG A C 1
ATOM 711 O O . ARG A 1 99 ? -1.327 6.996 3.748 1.00 91.50 99 ARG A O 1
ATOM 718 N N . ARG A 1 100 ? -1.920 8.658 5.144 1.00 91.19 100 ARG A N 1
ATOM 719 C CA . ARG A 1 100 ? -0.703 9.458 4.946 1.00 91.19 100 ARG A CA 1
ATOM 720 C C . ARG A 1 100 ? 0.528 8.709 5.447 1.00 91.19 100 ARG A C 1
ATOM 722 O O . ARG A 1 100 ? 1.520 8.634 4.730 1.00 91.19 100 ARG A O 1
ATOM 729 N N . ARG A 1 101 ? 0.453 8.115 6.642 1.00 93.31 101 ARG A N 1
ATOM 730 C CA . ARG A 1 101 ? 1.557 7.319 7.187 1.00 93.31 101 ARG A CA 1
ATOM 731 C C . ARG A 1 101 ? 1.876 6.114 6.301 1.00 93.31 101 ARG A C 1
ATOM 733 O O . ARG A 1 101 ? 3.021 5.954 5.892 1.00 93.31 101 ARG A O 1
ATOM 740 N N . LEU A 1 102 ? 0.853 5.345 5.936 1.00 94.06 102 LEU A N 1
ATOM 741 C CA . LEU A 1 102 ? 0.981 4.184 5.062 1.00 94.06 102 LEU A CA 1
ATOM 742 C C . LEU A 1 102 ? 1.580 4.551 3.698 1.00 94.06 102 LEU A C 1
ATOM 744 O O . LEU A 1 102 ? 2.456 3.849 3.205 1.00 94.06 102 LEU A O 1
ATOM 748 N N . LEU A 1 103 ? 1.157 5.669 3.100 1.00 95.00 103 LEU A N 1
ATOM 749 C CA . LEU A 1 103 ? 1.714 6.173 1.844 1.00 95.00 103 LEU A CA 1
ATOM 750 C C . LEU A 1 103 ? 3.226 6.420 1.944 1.00 95.00 103 LEU A C 1
ATOM 752 O O . LEU A 1 103 ? 3.967 5.997 1.057 1.00 95.00 103 LEU A O 1
ATOM 756 N N . HIS A 1 104 ? 3.694 7.072 3.011 1.00 94.94 104 HIS A N 1
ATOM 757 C CA . HIS A 1 104 ? 5.126 7.315 3.201 1.00 94.94 104 HIS A CA 1
ATOM 758 C C . HIS A 1 104 ? 5.908 6.028 3.481 1.00 94.94 104 HIS A C 1
ATOM 760 O O . HIS A 1 104 ? 6.993 5.855 2.929 1.00 94.94 104 HIS A O 1
ATOM 766 N N . ASP A 1 105 ? 5.358 5.108 4.274 1.00 95.44 105 ASP A N 1
ATOM 767 C CA . ASP A 1 105 ? 6.015 3.832 4.572 1.00 95.44 105 ASP A CA 1
ATOM 768 C C . ASP A 1 105 ? 6.129 2.947 3.315 1.00 95.44 105 ASP A C 1
ATOM 770 O O . ASP A 1 105 ? 7.184 2.358 3.063 1.00 95.44 105 ASP A O 1
ATOM 774 N N . LEU A 1 106 ? 5.084 2.916 2.478 1.00 94.44 106 LEU A N 1
ATOM 775 C CA . LEU A 1 106 ? 5.093 2.258 1.166 1.00 94.44 106 LEU A CA 1
ATOM 776 C C . LEU A 1 106 ? 6.092 2.908 0.212 1.00 94.44 106 LEU A C 1
ATOM 778 O O . LEU A 1 106 ? 6.833 2.207 -0.474 1.00 94.44 106 LEU A O 1
ATOM 782 N N . LEU A 1 107 ? 6.125 4.241 0.157 1.00 94.06 107 LEU A N 1
ATOM 783 C CA . LEU A 1 107 ? 7.081 4.959 -0.678 1.00 94.06 107 LEU A CA 1
ATOM 784 C C . LEU A 1 107 ? 8.517 4.632 -0.258 1.00 94.06 107 LEU A C 1
ATOM 786 O O . LEU A 1 107 ? 9.326 4.293 -1.116 1.00 94.06 107 LEU A O 1
ATOM 790 N N . GLY A 1 108 ? 8.808 4.644 1.045 1.00 92.25 108 GLY A N 1
ATOM 791 C CA . GLY A 1 108 ? 10.112 4.253 1.574 1.00 92.25 108 GLY A CA 1
ATOM 792 C C . GLY A 1 108 ? 10.474 2.807 1.228 1.00 92.25 108 GLY A C 1
ATOM 793 O O . GLY A 1 108 ? 11.593 2.540 0.799 1.00 92.25 108 GLY A O 1
ATOM 794 N N . ALA A 1 109 ? 9.528 1.868 1.335 1.00 90.31 109 ALA A N 1
ATOM 795 C CA . ALA A 1 109 ? 9.749 0.479 0.929 1.00 90.31 109 ALA A CA 1
ATOM 796 C C . ALA A 1 109 ? 10.085 0.356 -0.569 1.00 90.31 109 ALA A C 1
ATOM 798 O O . ALA A 1 109 ? 11.036 -0.333 -0.940 1.00 90.31 109 ALA A O 1
ATOM 799 N N . VAL A 1 110 ? 9.350 1.064 -1.428 1.00 89.12 110 VAL A N 1
ATOM 800 C CA . VAL A 1 110 ? 9.573 1.057 -2.880 1.00 89.12 110 VAL A CA 1
ATOM 801 C C . VAL A 1 110 ? 10.888 1.728 -3.266 1.00 89.12 110 VAL A C 1
ATOM 803 O O . VAL A 1 110 ? 11.585 1.233 -4.148 1.00 89.12 110 VAL A O 1
ATOM 806 N N . GLU A 1 111 ? 11.245 2.840 -2.630 1.00 87.44 111 GLU A N 1
ATOM 807 C CA . GLU A 1 111 ? 12.504 3.543 -2.892 1.00 87.44 111 GLU A CA 1
ATOM 808 C C . GLU A 1 111 ? 13.714 2.736 -2.417 1.00 87.44 111 GLU A C 1
ATOM 810 O O . GLU A 1 111 ? 14.723 2.709 -3.117 1.00 87.44 111 GLU A O 1
ATOM 815 N N . ASN A 1 112 ? 13.587 1.990 -1.316 1.00 84.44 112 ASN A N 1
ATOM 816 C CA . ASN A 1 112 ? 14.618 1.053 -0.867 1.00 84.44 112 ASN A CA 1
ATOM 817 C C . ASN A 1 112 ? 14.778 -0.144 -1.819 1.00 84.44 112 ASN A C 1
ATOM 819 O O . ASN A 1 112 ? 15.896 -0.579 -2.077 1.00 84.44 112 ASN A O 1
ATOM 823 N N . ALA A 1 113 ? 13.679 -0.679 -2.357 1.00 78.94 113 ALA A N 1
ATOM 824 C CA . ALA A 1 113 ? 13.719 -1.813 -3.286 1.00 78.94 113 ALA A CA 1
ATOM 825 C C . ALA A 1 113 ? 14.128 -1.412 -4.719 1.00 78.94 113 ALA A C 1
ATOM 827 O O . ALA A 1 113 ? 14.679 -2.214 -5.479 1.00 78.94 113 ALA A O 1
ATOM 828 N N . CYS A 1 114 ? 13.825 -0.178 -5.123 1.00 72.88 114 CYS A N 1
ATOM 829 C CA . CYS A 1 114 ? 14.063 0.342 -6.465 1.00 72.88 114 CYS A CA 1
ATOM 830 C C . CYS A 1 114 ? 14.441 1.836 -6.412 1.00 72.88 114 CYS A C 1
ATOM 832 O O . CYS A 1 114 ? 13.616 2.696 -6.776 1.00 72.88 114 CYS A O 1
ATOM 834 N N . PRO A 1 115 ? 15.685 2.153 -6.008 1.00 67.12 115 PRO A N 1
ATOM 835 C CA . PRO A 1 115 ? 16.139 3.530 -5.885 1.00 67.12 115 PRO A CA 1
ATOM 836 C C . PRO A 1 115 ? 16.072 4.262 -7.236 1.00 67.12 115 PRO A C 1
ATOM 838 O O . PRO A 1 115 ? 16.232 3.653 -8.304 1.00 67.12 115 PRO A O 1
ATOM 841 N N . PRO A 1 116 ? 15.789 5.576 -7.233 1.00 59.88 116 PRO A N 1
ATOM 842 C CA . PRO A 1 116 ? 15.791 6.375 -8.449 1.00 59.88 116 PRO A CA 1
ATOM 843 C C . PRO A 1 116 ? 17.228 6.496 -8.979 1.00 59.88 116 PRO A C 1
ATOM 845 O O . PRO A 1 116 ? 18.034 7.226 -8.418 1.00 59.88 116 PRO A O 1
ATOM 848 N N . GLY A 1 117 ? 17.550 5.780 -10.059 1.00 60.31 117 GLY A N 1
ATOM 849 C CA . GLY A 1 117 ? 18.865 5.862 -10.711 1.00 60.31 117 GLY A CA 1
ATOM 850 C C . GLY A 1 117 ? 19.458 4.523 -11.145 1.00 60.31 117 GLY A C 1
ATOM 851 O O . GLY A 1 117 ? 20.263 4.510 -12.071 1.00 60.31 117 GLY A O 1
ATOM 852 N N . ASP A 1 118 ? 19.003 3.399 -10.581 1.00 53.72 118 ASP A N 1
ATOM 853 C CA . ASP A 1 118 ? 19.486 2.065 -10.966 1.00 53.72 118 ASP A CA 1
ATOM 854 C C . ASP A 1 118 ? 18.790 1.552 -12.238 1.00 53.72 118 ASP A C 1
ATOM 856 O O . ASP A 1 118 ? 18.001 0.595 -12.230 1.00 53.72 118 ASP A O 1
ATOM 860 N N . GLY A 1 119 ? 19.106 2.195 -13.365 1.00 50.06 119 GLY A N 1
ATOM 861 C CA . GLY A 1 119 ? 19.193 1.462 -14.626 1.00 50.06 119 GLY A CA 1
ATOM 862 C C . GLY A 1 119 ? 20.281 0.386 -14.498 1.00 50.06 119 GLY A C 1
ATOM 863 O O . GLY A 1 119 ? 21.194 0.552 -13.686 1.00 50.06 119 GLY A O 1
ATOM 864 N N . PRO A 1 120 ? 20.211 -0.733 -15.241 1.00 42.62 120 PRO A N 1
ATOM 865 C CA . PRO A 1 120 ? 21.321 -1.676 -15.244 1.00 42.62 120 PRO A CA 1
ATOM 866 C C . PRO A 1 120 ? 22.583 -0.898 -15.625 1.00 42.62 120 PRO A C 1
ATOM 868 O O . PRO A 1 120 ? 22.617 -0.262 -16.681 1.00 42.62 120 PRO A O 1
ATOM 871 N N . ALA A 1 121 ? 23.604 -0.914 -14.762 1.00 44.22 121 ALA A N 1
ATOM 872 C CA . ALA A 1 121 ? 24.932 -0.480 -15.172 1.00 44.22 121 ALA A CA 1
ATOM 873 C C . ALA A 1 121 ? 25.242 -1.206 -16.493 1.00 44.22 121 ALA A C 1
ATOM 875 O O . ALA A 1 121 ? 24.989 -2.416 -16.564 1.00 44.22 121 ALA A O 1
ATOM 876 N N . PRO A 1 122 ? 25.705 -0.515 -17.554 1.00 40.78 122 PRO A N 1
ATOM 877 C CA . PRO A 1 122 ? 26.037 -1.185 -18.800 1.00 40.78 122 PRO A CA 1
ATOM 878 C C . PRO A 1 122 ? 27.050 -2.271 -18.459 1.00 40.78 122 PRO A C 1
ATOM 880 O O . PRO A 1 122 ? 28.164 -1.969 -18.026 1.00 40.78 122 PRO A O 1
ATOM 883 N N . GLN A 1 123 ? 26.635 -3.535 -18.581 1.00 45.97 123 GLN A N 1
ATOM 884 C CA . GLN A 1 123 ? 27.537 -4.657 -18.410 1.00 45.97 123 GLN A CA 1
ATOM 885 C C . GLN A 1 123 ? 28.607 -4.480 -19.478 1.00 45.97 123 GLN A C 1
ATOM 887 O O . GLN A 1 123 ? 28.353 -4.652 -20.671 1.00 45.97 123 GLN A O 1
ATOM 892 N N . ARG A 1 124 ? 29.795 -4.045 -19.055 1.00 42.03 124 ARG A N 1
ATOM 893 C CA . ARG A 1 124 ? 30.984 -4.112 -19.888 1.00 42.03 124 ARG A CA 1
ATOM 894 C C . ARG A 1 124 ? 31.217 -5.597 -20.121 1.00 42.03 124 ARG A C 1
ATOM 896 O O . ARG A 1 124 ? 31.731 -6.284 -19.246 1.00 42.03 124 ARG A O 1
ATOM 903 N N . PHE A 1 125 ? 30.769 -6.091 -21.270 1.00 44.75 125 PHE A N 1
ATOM 904 C CA . PHE A 1 125 ? 31.227 -7.364 -21.793 1.00 44.75 125 PHE A CA 1
ATOM 905 C C . PHE A 1 125 ? 32.742 -7.240 -21.950 1.00 44.75 125 PHE A C 1
ATOM 907 O O . PHE A 1 125 ? 33.225 -6.567 -22.860 1.00 44.75 125 PHE A O 1
ATOM 914 N N . SER A 1 126 ? 33.494 -7.829 -21.023 1.00 44.56 126 SER A N 1
ATOM 915 C CA . SER A 1 126 ? 34.902 -8.117 -21.257 1.00 44.56 126 SER A CA 1
ATOM 916 C C . SER A 1 126 ? 34.944 -9.186 -22.343 1.00 44.56 126 SER A C 1
ATOM 918 O O . SER A 1 126 ? 34.646 -10.349 -22.079 1.00 44.56 126 SER A O 1
ATOM 920 N N . ALA A 1 127 ? 35.228 -8.766 -23.575 1.00 44.28 127 ALA A N 1
ATOM 921 C CA . ALA A 1 127 ? 35.613 -9.672 -24.643 1.00 44.28 127 ALA A CA 1
ATOM 922 C C . ALA A 1 127 ? 36.954 -10.304 -24.243 1.00 44.28 127 ALA A C 1
ATOM 924 O O . ALA A 1 127 ? 37.947 -9.590 -24.085 1.00 44.28 127 ALA A O 1
ATOM 925 N N . GLY A 1 128 ? 36.926 -11.610 -23.980 1.00 50.12 128 GLY A N 1
ATOM 926 C CA . GLY A 1 128 ? 38.117 -12.458 -23.982 1.00 50.12 128 GLY A CA 1
ATOM 927 C C . GLY A 1 128 ? 38.489 -12.858 -25.400 1.00 50.12 128 GLY A C 1
ATOM 928 O O . GLY A 1 128 ? 37.597 -12.790 -26.278 1.00 50.12 128 GLY A O 1
#

Secondary structure (DSSP, 8-state):
--------HHHHHHHHHHHHHHHHS---SS--TTS-S--PPPPHHHHHHHHHHHHHHHHHHTT-HHHHHHHHHHHH---S-HHHHHTT-STTPPPHHHHHHHHHHHHHHHHHHS-TT-PPP-------

pLDDT: mean 77.4, std 19.55, range [36.03, 95.44]

Foldseek 3Di:
DDPPLDDPVVLLVLLVVLLVVLQPDQPPQDDPVVDPDDRDRQDSLNLLLVLLVVVLVVCVVVVVVPLNVVSVVCNVDVPDDPSCQLVVNDPNHDDSVSSNVSSVSSSVVSCVVPPPPPDPDPPPPPDD

Sequence (128 aa):
MSAAADIDTDALRRLAAGLRRMQARPLHGLGCSCCGGGLVRLRAATIEADLLGLLALRYGEAADSVLHGLVEERLAAPHQPFLAWIGGTAACAPPAPLRRRLLHDLLGAVENACPPGDGPAPQRFSAG